Protein AF-A0A069AT21-F1 (afdb_monomer)

Foldseek 3Di:
DVLCVVCCPDPLLVLQQVADDAVNGGSNNLLQQLLVVLLVVCVVVVPPDDNSLLNVLSSQLQSLNDHQVPCDPPDDHCLQPRLVSSLVVCVVVHDHDPSSNLLNNALSPPVPVDH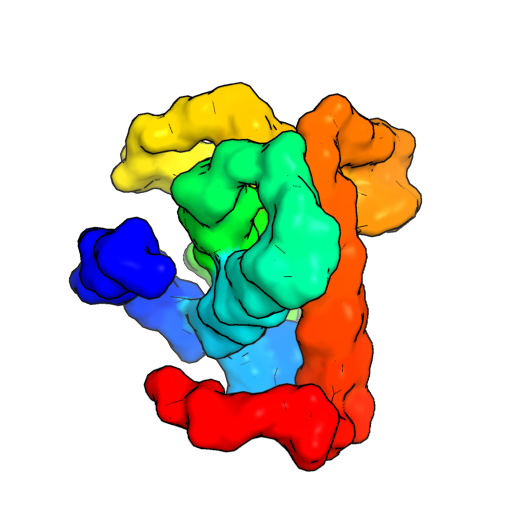RPGPSSVSSSVSSVVSSVCSNVVVCVVPDPPPD

InterPro domains:
  IPR003607 HD/PDEase domain [cd00077] (28-130)
  IPR006674 HD domain [PF01966] (28-130)

Secondary structure (DSSP, 8-state):
-HHHHHHHTSHHHHHGGGSEEETTEEHHHHHHHHHHHHHHHHHHTT--S-HHHHHHHHHHTTTT-S-SS--TT--S-HHHHHHHHHHHHHHHHS---HHHHHHHHHTTTTTSSSPPSSHHHHHHHHHHHHHHHHHHTT-GGGS-----

Mean predicted aligned error: 4.6 Å

Solvent-accessible surface area (backbone atoms only — not comparable to full-atom values): 8200 Å² total; per-residue (Å²): 108,75,69,56,65,71,49,51,78,36,69,74,52,51,52,27,54,77,18,66,64,40,81,91,35,21,43,34,57,50,22,49,48,23,17,50,53,34,51,48,50,38,61,76,68,67,53,95,64,64,62,66,42,35,35,54,16,25,53,36,29,77,40,52,82,64,52,71,88,61,52,81,89,64,79,81,57,64,86,77,44,40,28,59,45,3,42,54,43,43,58,74,79,40,95,74,53,73,60,24,49,39,18,14,58,22,33,51,43,81,81,39,87,60,70,52,88,46,72,48,14,48,45,38,21,53,31,41,55,52,46,51,50,36,49,63,69,63,47,54,90,80,48,79,91,73,84,128

Sequence (148 aa):
MNVLLRYFLLKKVQLMRTFPHHGNVSCLEHSLSVAYYSYLLCKKLHLSVDIQSVIRGALLHDFFLYDWHYKGNRKGLHGFTHPREALKNATLFFQINEKETDIILKHMWPLTVKPPRYKEAFIVCLLDKFCCLVETLKIHSLLSPYHV

Organism: Clostridioides difficile (NCBI:txid1496)

Nearest PDB structures (foldseek):
  3kh1-assembly1_A  TM=5.497E-01  e=2.435E-01  Paramagnetospirillum magnetotacticum MS-1
  2qgs-assembly1_B  TM=5.740E-01  e=3.993E-01  Staphylococcus epidermidis ATCC 12228
  6b82-assembly1_B  TM=2.972E-01  e=4.969E+00  Danio rerio

Structure (mmCIF, N/CA/C/O backbone):
data_AF-A0A069AT21-F1
#
_entry.id   AF-A0A069AT21-F1
#
loop_
_atom_site.group_PDB
_atom_site.id
_atom_site.type_symbol
_atom_site.label_atom_id
_atom_site.label_alt_id
_atom_site.label_comp_id
_atom_site.label_asym_id
_atom_site.label_entity_id
_atom_site.label_seq_id
_atom_site.pdbx_PDB_ins_code
_atom_site.Cartn_x
_atom_site.Cartn_y
_atom_site.Cartn_z
_atom_site.occupancy
_atom_site.B_iso_or_equiv
_atom_site.auth_seq_id
_atom_site.auth_comp_id
_atom_site.auth_asym_id
_atom_site.auth_atom_id
_atom_site.pdbx_PDB_model_num
ATOM 1 N N . MET A 1 1 ? -16.256 2.780 -0.812 1.00 57.88 1 MET A N 1
ATOM 2 C CA . MET A 1 1 ? -16.326 2.994 -2.274 1.00 57.88 1 MET A CA 1
ATOM 3 C C . MET A 1 1 ? -16.142 4.444 -2.708 1.00 57.88 1 MET A C 1
ATOM 5 O O . MET A 1 1 ? -15.270 4.672 -3.530 1.00 57.88 1 MET A O 1
ATOM 9 N N . ASN A 1 2 ? -16.837 5.434 -2.134 1.00 63.53 2 ASN A N 1
ATOM 10 C CA . ASN A 1 2 ? -16.672 6.848 -2.544 1.00 63.53 2 ASN A CA 1
ATOM 11 C C . ASN A 1 2 ? -15.225 7.376 -2.438 1.00 63.53 2 ASN A C 1
ATOM 13 O O . ASN A 1 2 ? -14.798 8.178 -3.261 1.00 63.53 2 ASN A O 1
ATOM 17 N N . VAL A 1 3 ? -14.447 6.876 -1.468 1.00 64.31 3 VAL A N 1
ATOM 18 C CA . VAL A 1 3 ? -13.009 7.172 -1.341 1.00 64.31 3 VAL A CA 1
ATOM 19 C C . VAL A 1 3 ? -12.219 6.655 -2.551 1.00 64.31 3 VAL A C 1
ATOM 21 O O . VAL A 1 3 ? -11.440 7.414 -3.112 1.00 64.31 3 VAL A O 1
ATOM 24 N N . LEU A 1 4 ? -12.456 5.418 -3.010 1.00 71.06 4 LEU A N 1
ATOM 25 C CA . LEU A 1 4 ? -11.774 4.867 -4.193 1.00 71.06 4 LEU A CA 1
ATOM 26 C C . LEU A 1 4 ? -12.063 5.700 -5.441 1.00 71.06 4 LEU A C 1
ATOM 28 O O . LEU A 1 4 ? -11.131 6.070 -6.145 1.00 71.06 4 LEU A O 1
ATOM 32 N N . LEU A 1 5 ? -13.328 6.066 -5.669 1.00 70.31 5 LEU A N 1
ATOM 33 C CA . LEU A 1 5 ? -13.731 6.850 -6.842 1.00 70.31 5 LEU A CA 1
ATOM 34 C C . LEU A 1 5 ? -13.017 8.207 -6.920 1.00 70.31 5 LEU A C 1
ATOM 36 O O . LEU A 1 5 ? -12.666 8.655 -8.009 1.00 70.31 5 LEU A O 1
ATOM 40 N N . ARG A 1 6 ? -12.743 8.836 -5.769 1.00 76.88 6 ARG A N 1
ATOM 41 C CA . ARG A 1 6 ? -12.057 10.134 -5.706 1.00 76.88 6 ARG A CA 1
ATOM 42 C C . ARG A 1 6 ? -10.602 10.070 -6.170 1.00 76.88 6 ARG A C 1
ATOM 44 O O . ARG A 1 6 ? -10.116 11.021 -6.773 1.00 76.88 6 ARG A O 1
ATOM 51 N N . TYR A 1 7 ? -9.907 8.977 -5.868 1.00 76.44 7 TYR A N 1
ATOM 52 C CA . TYR A 1 7 ? -8.477 8.834 -6.155 1.00 76.44 7 TYR A CA 1
ATOM 53 C C . TYR A 1 7 ? -8.203 8.039 -7.430 1.00 76.44 7 TYR A C 1
ATOM 55 O O . TYR A 1 7 ? -7.174 8.252 -8.066 1.00 76.44 7 TYR A O 1
ATOM 63 N N . PHE A 1 8 ? -9.135 7.176 -7.839 1.00 75.50 8 PHE A N 1
ATOM 64 C CA . PHE A 1 8 ? -9.000 6.330 -9.019 1.00 75.50 8 PHE A CA 1
ATOM 65 C C . PHE A 1 8 ? -8.705 7.144 -10.281 1.00 75.50 8 PHE A C 1
ATOM 67 O O . PHE A 1 8 ? -7.791 6.799 -11.017 1.00 75.50 8 PHE A O 1
ATOM 74 N N . LEU A 1 9 ? -9.399 8.262 -10.510 1.00 80.12 9 LEU A N 1
ATOM 75 C CA . LEU A 1 9 ? -9.231 9.066 -11.730 1.00 80.12 9 LEU A CA 1
ATOM 76 C C . LEU A 1 9 ? -7.918 9.866 -11.787 1.00 80.12 9 LEU A C 1
ATOM 78 O O . LEU A 1 9 ? -7.636 10.532 -12.785 1.00 80.12 9 LEU A O 1
ATOM 82 N N . LEU A 1 10 ? -7.091 9.822 -10.741 1.00 89.56 10 LEU A N 1
ATOM 83 C CA . LEU A 1 10 ? -5.823 10.536 -10.740 1.00 89.56 10 LEU A CA 1
ATOM 84 C C . LEU A 1 10 ? -4.821 9.851 -11.662 1.00 89.56 10 LEU A C 1
ATOM 86 O O . LEU A 1 10 ? -4.557 8.656 -11.547 1.00 89.56 10 LEU A O 1
ATOM 90 N N . LYS A 1 11 ? -4.183 10.647 -12.527 1.00 91.12 11 LYS A N 1
ATOM 91 C CA . LYS A 1 11 ? -3.223 10.161 -13.533 1.00 91.12 11 LYS A CA 1
ATOM 92 C C . LYS A 1 11 ? -2.148 9.242 -12.948 1.00 91.12 11 LYS A C 1
ATOM 94 O O . LYS A 1 11 ? -1.770 8.271 -13.586 1.00 91.12 11 LYS A O 1
ATOM 99 N N . LYS A 1 12 ? -1.653 9.534 -11.739 1.00 93.56 12 LYS A N 1
ATOM 100 C CA . LYS A 1 12 ? -0.617 8.720 -11.085 1.00 93.56 12 LYS A CA 1
ATOM 101 C C . LYS A 1 12 ? -1.140 7.385 -10.554 1.00 93.56 12 LYS A C 1
ATOM 103 O O . LYS A 1 12 ? -0.408 6.411 -10.615 1.00 93.56 12 LYS A O 1
ATOM 108 N N . VAL A 1 13 ? -2.392 7.324 -10.101 1.00 94.69 13 VAL A N 1
ATOM 109 C CA . VAL A 1 13 ? -3.042 6.054 -9.736 1.00 94.69 13 VAL A CA 1
ATOM 110 C C . VAL A 1 13 ? -3.290 5.229 -10.997 1.00 94.69 13 VAL A C 1
ATOM 112 O O . VAL A 1 13 ? -2.905 4.070 -11.053 1.00 94.69 13 VAL A O 1
ATOM 115 N N . GLN A 1 14 ? -3.809 5.847 -12.062 1.00 95.81 14 GLN A N 1
ATOM 116 C CA . GLN A 1 14 ? -3.985 5.170 -13.354 1.00 95.81 14 GLN A CA 1
ATOM 117 C C . GLN A 1 14 ? -2.667 4.654 -13.946 1.00 95.81 14 GLN A C 1
ATOM 119 O O . GLN A 1 14 ? -2.652 3.597 -14.571 1.00 95.81 14 GLN A O 1
ATOM 124 N N . LEU A 1 15 ? -1.550 5.351 -13.712 1.00 96.00 15 LEU A N 1
ATOM 125 C CA . LEU A 1 15 ? -0.225 4.916 -14.158 1.00 96.00 15 LEU A CA 1
ATOM 126 C C . LEU A 1 15 ? 0.178 3.554 -13.572 1.00 96.00 15 LEU A C 1
ATOM 128 O O . LEU A 1 15 ? 0.898 2.814 -14.226 1.00 96.00 15 LEU A O 1
ATOM 132 N N . MET A 1 16 ? -0.317 3.168 -12.391 1.00 96.94 16 MET A N 1
ATOM 133 C CA . MET A 1 16 ? -0.031 1.841 -11.827 1.00 96.94 16 MET A CA 1
ATOM 134 C C . MET A 1 16 ? -0.499 0.695 -12.739 1.00 96.94 16 MET A C 1
ATOM 136 O O . MET A 1 16 ? 0.066 -0.395 -12.689 1.00 96.94 16 MET A O 1
ATOM 140 N N . ARG A 1 17 ? -1.491 0.936 -13.611 1.00 95.69 17 ARG A N 1
ATOM 141 C CA . ARG A 1 17 ? -1.993 -0.057 -14.572 1.00 95.69 17 ARG A CA 1
ATOM 142 C C . ARG A 1 17 ? -0.928 -0.475 -15.588 1.00 95.69 17 ARG A C 1
ATOM 144 O O . ARG A 1 17 ? -1.015 -1.556 -16.154 1.00 95.69 17 ARG A O 1
ATOM 151 N N . THR A 1 18 ? 0.090 0.356 -15.820 1.00 95.25 18 THR A N 1
ATOM 152 C CA . THR A 1 18 ? 1.152 0.058 -16.791 1.00 95.25 18 THR A CA 1
ATOM 153 C C . THR A 1 18 ? 2.275 -0.802 -16.218 1.00 95.25 18 THR A C 1
ATOM 155 O O . THR A 1 18 ? 3.200 -1.130 -16.953 1.00 95.25 18 THR A O 1
ATOM 158 N N . PHE A 1 19 ? 2.247 -1.130 -14.922 1.00 95.06 19 PHE A N 1
ATOM 159 C CA . PHE A 1 19 ? 3.298 -1.915 -14.274 1.00 95.06 19 PHE A CA 1
ATOM 160 C C . PHE A 1 19 ? 2.793 -3.330 -13.980 1.00 95.06 19 PHE A C 1
ATOM 162 O O . PHE A 1 19 ? 1.895 -3.479 -13.145 1.00 95.06 19 PHE A O 1
ATOM 169 N N . PRO A 1 20 ? 3.355 -4.366 -14.630 1.00 93.00 20 PRO A N 1
ATOM 170 C CA . PRO A 1 20 ? 3.063 -5.755 -14.292 1.00 93.00 20 PRO A CA 1
ATOM 171 C C . PRO A 1 20 ? 3.433 -6.053 -12.836 1.00 93.00 20 PRO A C 1
ATOM 173 O O . PRO A 1 20 ? 4.471 -5.592 -12.350 1.00 93.00 20 PRO A O 1
ATOM 176 N N . HIS A 1 21 ? 2.600 -6.829 -12.141 1.00 90.62 21 HIS A N 1
ATOM 177 C CA . HIS A 1 21 ? 2.822 -7.171 -10.738 1.00 90.62 21 HIS A CA 1
ATOM 178 C C . HIS A 1 21 ? 2.772 -8.683 -10.483 1.00 90.62 21 HIS A C 1
ATOM 180 O O . HIS A 1 21 ? 3.817 -9.275 -10.210 1.00 90.62 21 HIS A O 1
ATOM 186 N N . HIS A 1 22 ? 1.611 -9.323 -10.667 1.00 87.44 22 HIS A N 1
ATOM 187 C CA . HIS A 1 22 ? 1.422 -10.766 -10.466 1.00 87.44 22 HIS A CA 1
ATOM 188 C C . HIS A 1 22 ? 0.947 -11.446 -11.755 1.00 87.44 22 HIS A C 1
ATOM 190 O O . HIS A 1 22 ? -0.242 -11.492 -12.069 1.00 87.44 22 HIS A O 1
ATOM 196 N N . GLY A 1 23 ? 1.894 -11.967 -12.541 1.00 84.06 23 GLY A N 1
ATOM 197 C CA . GLY A 1 23 ? 1.597 -12.553 -13.849 1.00 84.06 23 GLY A CA 1
ATOM 198 C C . GLY A 1 23 ? 1.021 -11.509 -14.808 1.00 84.06 23 GLY A C 1
ATOM 199 O O . GLY A 1 23 ? 1.731 -10.597 -15.220 1.00 84.06 23 GLY A O 1
ATOM 200 N N . ASN A 1 24 ? -0.266 -11.637 -15.141 1.00 84.94 24 ASN A N 1
ATOM 201 C CA . ASN A 1 24 ? -0.971 -10.703 -16.028 1.00 84.94 24 ASN A CA 1
ATOM 202 C C . ASN A 1 24 ? -1.704 -9.580 -15.271 1.00 84.94 24 ASN A C 1
ATOM 204 O O . ASN A 1 24 ? -2.365 -8.766 -15.907 1.00 84.94 24 ASN A O 1
ATOM 208 N N . VAL A 1 25 ? -1.613 -9.547 -13.937 1.00 90.75 25 VAL A N 1
ATOM 209 C CA . VAL A 1 25 ? -2.256 -8.532 -13.094 1.00 90.75 25 VAL A CA 1
ATOM 210 C C . VAL A 1 25 ? -1.331 -7.329 -12.950 1.00 90.75 25 VAL A C 1
ATOM 212 O O . VAL A 1 25 ? -0.166 -7.464 -12.559 1.00 90.75 25 VAL A O 1
ATOM 215 N N . SER A 1 26 ? -1.848 -6.145 -13.261 1.00 95.44 26 SER A N 1
ATOM 216 C CA . SER A 1 26 ? -1.150 -4.881 -13.043 1.00 95.44 26 SER A CA 1
ATOM 217 C C . SER A 1 26 ? -1.141 -4.478 -11.566 1.00 95.44 26 SER A C 1
ATOM 219 O O . SER A 1 26 ? -2.008 -4.855 -10.779 1.00 95.44 26 SER A O 1
ATOM 221 N N . CYS A 1 27 ? -0.190 -3.626 -11.191 1.00 96.50 27 CYS A N 1
ATOM 222 C CA . CYS A 1 27 ? -0.096 -3.054 -9.848 1.00 96.50 27 CYS A CA 1
ATOM 223 C C . CYS A 1 27 ? -1.390 -2.320 -9.425 1.00 96.50 27 CYS A C 1
ATOM 225 O O . CYS A 1 27 ? -1.782 -2.371 -8.256 1.00 96.50 27 CYS A O 1
ATOM 227 N N . LEU A 1 28 ? -2.101 -1.685 -10.372 1.00 95.62 28 LEU A N 1
ATOM 228 C CA . LEU A 1 28 ? -3.391 -1.045 -10.084 1.00 95.62 28 LEU A CA 1
ATOM 229 C C . LEU A 1 28 ? -4.479 -2.065 -9.741 1.00 95.62 28 LEU A C 1
ATOM 231 O O . LEU A 1 28 ? -5.192 -1.885 -8.757 1.00 95.62 28 LEU A O 1
ATOM 235 N N . GLU A 1 29 ? -4.624 -3.110 -10.557 1.00 94.50 29 GLU A N 1
ATOM 236 C CA . GLU A 1 29 ? -5.635 -4.156 -10.355 1.00 94.50 29 GLU A CA 1
ATOM 237 C C . GLU A 1 29 ? -5.415 -4.892 -9.033 1.00 94.50 29 GLU A C 1
ATOM 239 O O . GLU A 1 29 ? -6.369 -5.091 -8.277 1.00 94.50 29 GLU A O 1
ATOM 244 N N . HIS A 1 30 ? -4.156 -5.204 -8.715 1.00 96.06 30 HIS A N 1
ATOM 245 C CA . HIS A 1 30 ? -3.775 -5.774 -7.429 1.00 96.06 30 HIS A CA 1
ATOM 246 C C . HIS A 1 30 ? -4.202 -4.855 -6.271 1.00 96.06 30 HIS A C 1
ATOM 248 O O . HIS A 1 30 ? -4.997 -5.236 -5.411 1.00 96.06 30 HIS A O 1
ATOM 254 N N . SER A 1 31 ? -3.779 -3.587 -6.296 1.00 97.19 31 SER A N 1
ATOM 255 C CA . SER A 1 31 ? -4.081 -2.625 -5.224 1.00 97.19 31 SER A CA 1
ATOM 256 C C . SER A 1 31 ? -5.585 -2.379 -5.036 1.00 97.19 31 SER A C 1
ATOM 258 O O . SER A 1 31 ? -6.063 -2.208 -3.911 1.00 97.19 31 SER A O 1
ATOM 260 N N . LEU A 1 32 ? -6.361 -2.389 -6.125 1.00 95.25 32 LEU A N 1
ATOM 261 C CA . LEU A 1 32 ? -7.820 -2.289 -6.069 1.00 95.25 32 LEU A CA 1
ATOM 262 C C . LEU A 1 32 ? -8.461 -3.536 -5.459 1.00 95.25 32 LEU A C 1
ATOM 264 O O . LEU A 1 32 ? -9.372 -3.396 -4.639 1.00 95.25 32 LEU A O 1
ATOM 268 N N . SER A 1 33 ? -7.968 -4.726 -5.807 1.00 94.62 33 SER A N 1
ATOM 269 C CA . SER A 1 33 ? -8.410 -5.988 -5.208 1.00 94.62 33 SER A CA 1
ATOM 270 C C . SER A 1 33 ? -8.159 -5.979 -3.703 1.00 94.62 33 SER A C 1
ATOM 272 O O . SER A 1 33 ? -9.095 -6.168 -2.920 1.00 94.62 33 SER A O 1
ATOM 274 N N . VAL A 1 34 ? -6.944 -5.625 -3.275 1.00 97.69 34 VAL A N 1
ATOM 275 C CA . VAL A 1 34 ? -6.593 -5.509 -1.851 1.00 97.69 34 VAL A CA 1
ATOM 276 C C . VAL A 1 34 ? -7.500 -4.507 -1.135 1.00 97.69 34 VAL A C 1
ATOM 278 O O . VAL A 1 34 ? -8.029 -4.814 -0.062 1.00 97.69 34 VAL A O 1
ATOM 281 N N . ALA A 1 35 ? -7.752 -3.334 -1.724 1.00 96.88 35 ALA A N 1
ATOM 282 C CA . ALA A 1 35 ? -8.635 -2.330 -1.131 1.00 96.88 35 ALA A CA 1
ATOM 283 C C . ALA A 1 35 ? -10.089 -2.815 -1.010 1.00 96.88 35 ALA A C 1
ATOM 285 O O . ALA A 1 35 ? -10.737 -2.593 0.020 1.00 96.88 35 ALA A O 1
ATOM 286 N N . TYR A 1 36 ? -10.599 -3.494 -2.038 1.00 95.12 36 TYR A N 1
ATOM 287 C CA . TYR A 1 36 ? -11.953 -4.036 -2.067 1.00 95.12 36 TYR A CA 1
ATOM 288 C C . TYR A 1 36 ? -12.150 -5.136 -1.020 1.00 95.12 36 TYR A C 1
ATOM 290 O O . TYR A 1 36 ? -13.055 -5.036 -0.186 1.00 95.12 36 TYR A O 1
ATOM 298 N N . TYR A 1 37 ? -11.281 -6.149 -1.000 1.00 95.94 37 TYR A N 1
ATOM 299 C CA . TYR A 1 37 ? -11.400 -7.257 -0.051 1.00 95.94 37 TYR A CA 1
ATOM 300 C C . TYR A 1 37 ? -11.111 -6.830 1.387 1.00 95.94 37 TYR A C 1
ATOM 302 O O . TYR A 1 37 ? -11.778 -7.314 2.302 1.00 95.94 37 TYR A O 1
ATOM 310 N N . SER A 1 38 ? -10.217 -5.859 1.600 1.00 97.81 38 SER A N 1
ATOM 311 C CA . SER A 1 38 ? -10.010 -5.274 2.931 1.00 97.81 38 SER A CA 1
ATOM 312 C C . SER A 1 38 ? -11.280 -4.587 3.432 1.00 97.81 38 SER A C 1
ATOM 314 O O . SER A 1 38 ? -11.710 -4.818 4.562 1.00 97.81 38 SER A O 1
ATOM 316 N N . TYR A 1 39 ? -11.940 -3.790 2.582 1.00 96.25 39 TYR A N 1
ATOM 317 C CA . TYR A 1 39 ? -13.227 -3.178 2.916 1.00 96.25 39 TYR A CA 1
ATOM 318 C C . TYR A 1 39 ? -14.300 -4.226 3.228 1.00 96.25 39 TYR A C 1
ATOM 320 O O . TYR A 1 39 ? -14.988 -4.110 4.247 1.00 96.25 39 TYR A O 1
ATOM 328 N N . LEU A 1 40 ? -14.436 -5.251 2.381 1.00 95.88 40 LEU A N 1
ATOM 329 C CA . LEU A 1 40 ? -15.411 -6.320 2.589 1.00 95.88 40 LEU A CA 1
ATOM 330 C C . LEU A 1 40 ? -15.171 -7.069 3.898 1.00 95.88 40 LEU A C 1
ATOM 332 O O . LEU A 1 40 ? -16.131 -7.298 4.634 1.00 95.88 40 LEU A O 1
ATOM 336 N N . LEU A 1 41 ? -13.919 -7.412 4.218 1.00 97.00 41 LEU A N 1
ATOM 337 C CA . LEU A 1 41 ? -13.579 -8.086 5.469 1.00 97.00 41 LEU A CA 1
ATOM 338 C C . LEU A 1 41 ? -13.984 -7.228 6.672 1.00 97.00 41 LEU A C 1
ATOM 340 O O . LEU A 1 41 ? -14.694 -7.710 7.557 1.00 97.00 41 LEU A O 1
ATOM 344 N N . CYS A 1 42 ? -13.605 -5.946 6.673 1.00 97.50 42 CYS A N 1
ATOM 345 C CA . CYS A 1 42 ? -13.974 -5.016 7.738 1.00 97.50 42 CYS A CA 1
ATOM 346 C C . CYS A 1 42 ? -15.491 -4.918 7.923 1.00 97.50 42 CYS A C 1
ATOM 348 O O . CYS A 1 42 ? -15.975 -4.896 9.055 1.00 97.50 42 CYS A O 1
ATOM 350 N N . LYS A 1 43 ? -16.248 -4.868 6.820 1.00 95.12 43 LYS A N 1
ATOM 351 C CA . LYS A 1 43 ? -17.713 -4.792 6.852 1.00 95.12 43 LYS A CA 1
ATOM 352 C C . LYS A 1 43 ? -18.354 -6.084 7.341 1.00 95.12 43 LYS A C 1
ATOM 354 O O . LYS A 1 43 ? -19.247 -6.007 8.176 1.00 95.12 43 LYS A O 1
ATOM 359 N N . LYS A 1 44 ? -17.904 -7.239 6.845 1.00 96.12 44 LYS A N 1
ATOM 360 C CA . LYS A 1 44 ? -18.456 -8.557 7.185 1.00 96.12 44 LYS A CA 1
ATOM 361 C C . LYS A 1 44 ? -18.212 -8.927 8.646 1.00 96.12 44 LYS A C 1
ATOM 363 O O . LYS A 1 44 ? -19.068 -9.540 9.268 1.00 96.12 44 LYS A O 1
ATOM 368 N N . LEU A 1 45 ? -17.057 -8.548 9.187 1.00 97.00 45 LEU A N 1
ATOM 369 C CA . LEU A 1 45 ? -16.682 -8.829 10.574 1.00 97.00 45 LEU A CA 1
ATOM 370 C C . LEU A 1 45 ? -17.019 -7.686 11.543 1.00 97.00 45 LEU A C 1
ATOM 372 O O . LEU A 1 45 ? -16.649 -7.762 12.710 1.00 97.00 45 LEU A O 1
ATOM 376 N N . HIS A 1 46 ? -17.686 -6.624 11.076 1.00 96.12 46 HIS A N 1
ATOM 377 C CA . HIS A 1 46 ? -18.029 -5.447 11.883 1.00 96.12 46 HIS A CA 1
ATOM 378 C C . HIS A 1 46 ? -16.830 -4.868 12.661 1.00 96.12 46 HIS A C 1
ATOM 380 O O . HIS A 1 46 ? -16.949 -4.472 13.821 1.00 96.12 46 HIS A O 1
ATOM 386 N N . LEU A 1 47 ? -15.653 -4.819 12.027 1.00 96.75 47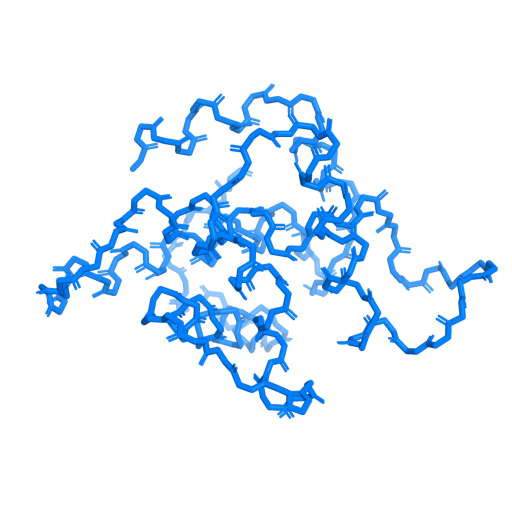 LEU A N 1
ATOM 387 C CA . LEU A 1 47 ? -14.432 -4.359 12.687 1.00 96.75 47 LEU A CA 1
ATOM 388 C C . LEU A 1 47 ? -14.500 -2.855 12.971 1.00 96.75 47 LEU A C 1
ATOM 390 O O . LEU A 1 47 ? -14.760 -2.048 12.077 1.00 96.75 47 LEU A O 1
ATOM 394 N N . SER A 1 48 ? -14.190 -2.472 14.209 1.00 97.25 48 SER A N 1
ATOM 395 C CA . SER A 1 48 ? -14.024 -1.070 14.598 1.00 97.25 48 SER A CA 1
ATOM 396 C C . SER A 1 48 ? -12.650 -0.557 14.156 1.00 97.25 48 SER A C 1
ATOM 398 O O . SER A 1 48 ? -11.681 -0.628 14.917 1.00 97.25 48 SER A O 1
ATOM 400 N N . VAL A 1 49 ? -12.575 -0.069 12.917 1.00 97.88 49 VAL A N 1
ATOM 401 C CA . VAL A 1 49 ? -11.370 0.490 12.281 1.00 97.88 49 VAL A CA 1
ATOM 402 C C . VAL A 1 49 ? -11.709 1.710 11.424 1.00 97.88 49 VAL A C 1
ATOM 404 O O . VAL A 1 49 ? -12.855 1.906 11.014 1.00 97.88 49 VAL A O 1
ATOM 407 N N . ASP A 1 50 ? -10.702 2.516 11.105 1.00 97.94 50 ASP A N 1
ATOM 408 C CA . ASP A 1 50 ? -10.827 3.612 10.150 1.00 97.94 50 ASP A CA 1
ATOM 409 C C . ASP A 1 50 ? -10.874 3.076 8.710 1.00 97.94 50 ASP A C 1
ATOM 411 O O . ASP A 1 50 ? -9.857 2.865 8.046 1.00 97.94 50 ASP A O 1
ATOM 415 N N . ILE A 1 51 ? -12.094 2.864 8.217 1.00 97.00 51 ILE A N 1
ATOM 416 C CA . ILE A 1 51 ? -12.356 2.333 6.875 1.00 97.00 51 ILE A CA 1
ATOM 417 C C . ILE A 1 51 ? -11.751 3.203 5.767 1.00 97.00 51 ILE A C 1
ATOM 419 O O . ILE A 1 51 ? -11.364 2.667 4.726 1.00 97.00 51 ILE A O 1
ATOM 423 N N . GLN A 1 52 ? -11.661 4.524 5.952 1.00 96.12 52 GLN A N 1
ATOM 424 C CA . GLN A 1 52 ? -11.071 5.387 4.927 1.00 96.12 52 GLN A CA 1
ATOM 425 C C . GLN A 1 52 ? -9.573 5.121 4.807 1.00 96.12 52 GLN A C 1
ATOM 427 O O . GLN A 1 52 ? -9.085 4.922 3.693 1.00 96.12 52 GLN A O 1
ATOM 432 N N . SER A 1 53 ? -8.887 5.021 5.948 1.00 97.94 53 SER A N 1
ATOM 433 C CA . SER A 1 53 ? -7.468 4.667 6.006 1.00 97.94 53 SER A CA 1
ATOM 434 C C . SER A 1 53 ? -7.195 3.266 5.450 1.00 97.94 53 SER A C 1
ATOM 436 O O . SER A 1 53 ? -6.239 3.101 4.701 1.00 97.94 53 SER A O 1
ATOM 438 N N . VAL A 1 54 ? -8.050 2.269 5.734 1.00 98.38 54 VAL A N 1
ATOM 439 C CA . VAL A 1 54 ? -7.931 0.914 5.147 1.00 98.38 54 VAL A CA 1
ATOM 440 C C . VAL A 1 54 ? -7.971 0.977 3.624 1.00 98.38 54 VAL A C 1
ATOM 442 O O . VAL A 1 54 ? -7.078 0.468 2.956 1.00 98.38 54 VAL A O 1
ATOM 445 N N . ILE A 1 55 ? -8.999 1.622 3.070 1.00 97.25 55 ILE A N 1
ATOM 446 C CA . ILE A 1 55 ? -9.211 1.679 1.622 1.00 97.25 55 ILE A CA 1
ATOM 447 C C . ILE A 1 55 ? -8.091 2.464 0.932 1.00 97.25 55 ILE A C 1
ATOM 449 O O . ILE A 1 55 ? -7.558 2.010 -0.079 1.00 97.25 55 ILE A O 1
ATOM 453 N N . ARG A 1 56 ? -7.747 3.651 1.447 1.00 97.38 56 ARG A N 1
ATOM 454 C CA . ARG A 1 56 ? -6.750 4.524 0.812 1.00 97.38 56 ARG A CA 1
ATOM 455 C C . ARG A 1 56 ? -5.335 3.986 0.994 1.00 97.38 56 ARG A C 1
ATOM 457 O O . ARG A 1 56 ? -4.570 4.000 0.038 1.00 97.38 56 ARG A O 1
ATOM 464 N N . GLY A 1 57 ? -5.008 3.462 2.174 1.00 98.25 57 GLY A N 1
ATOM 465 C CA . GLY A 1 57 ? -3.733 2.795 2.423 1.00 98.25 57 GLY A CA 1
ATOM 466 C C . GLY A 1 57 ? -3.553 1.559 1.543 1.00 98.25 57 GLY A C 1
ATOM 467 O O . GLY A 1 57 ? -2.496 1.406 0.947 1.00 98.25 57 GLY A O 1
ATOM 468 N N . ALA A 1 58 ? -4.593 0.733 1.379 1.00 98.38 58 ALA A N 1
ATOM 469 C CA . ALA A 1 58 ? -4.562 -0.407 0.461 1.00 98.38 58 ALA A CA 1
ATOM 470 C C . ALA A 1 58 ? -4.398 0.009 -1.005 1.00 98.38 58 ALA A C 1
ATOM 472 O O . ALA A 1 58 ? -3.632 -0.612 -1.724 1.00 98.38 58 ALA A O 1
ATOM 473 N N . LEU A 1 59 ? -5.048 1.083 -1.458 1.00 97.75 59 LEU A N 1
ATOM 474 C CA . LEU A 1 59 ? -4.840 1.576 -2.824 1.00 97.75 59 LEU A CA 1
ATOM 475 C C . LEU A 1 59 ? -3.389 2.038 -3.069 1.00 97.75 59 LEU A C 1
ATOM 477 O O . LEU A 1 59 ? -2.916 1.993 -4.200 1.00 97.75 59 LEU A O 1
ATOM 481 N N . LEU A 1 60 ? -2.700 2.516 -2.027 1.00 98.12 60 LEU A N 1
ATOM 482 C CA . LEU A 1 60 ? -1.384 3.153 -2.134 1.00 98.12 60 LEU A CA 1
ATOM 483 C C . LEU A 1 60 ? -0.213 2.286 -1.644 1.00 98.12 60 LEU A C 1
ATOM 485 O O . LEU A 1 60 ? 0.929 2.741 -1.717 1.00 98.12 60 LEU A O 1
ATOM 489 N N . HIS A 1 61 ? -0.457 1.077 -1.132 1.00 98.62 61 HIS A N 1
ATOM 490 C CA . HIS A 1 61 ? 0.593 0.256 -0.512 1.00 98.62 61 HIS A CA 1
ATOM 491 C C . HIS A 1 61 ? 1.735 -0.078 -1.487 1.00 98.62 61 HIS A C 1
ATOM 493 O O . HIS A 1 61 ? 2.900 -0.007 -1.101 1.00 98.62 61 HIS A O 1
ATOM 499 N N . ASP A 1 62 ? 1.387 -0.280 -2.761 1.00 98.38 62 ASP A N 1
ATOM 500 C CA . ASP A 1 62 ? 2.293 -0.550 -3.880 1.00 98.38 62 ASP A CA 1
ATOM 501 C C . ASP A 1 62 ? 2.512 0.657 -4.806 1.00 98.38 62 ASP A C 1
ATOM 503 O O . ASP A 1 62 ? 2.844 0.534 -5.985 1.00 98.38 62 ASP A O 1
ATOM 507 N N . PHE A 1 63 ? 2.359 1.881 -4.299 1.00 98.00 63 PHE A N 1
ATOM 508 C CA . PHE A 1 63 ? 2.479 3.102 -5.105 1.00 98.00 63 PHE A CA 1
ATOM 509 C C . PHE A 1 63 ? 3.930 3.468 -5.499 1.00 98.00 63 PHE A C 1
ATOM 511 O O . PHE A 1 63 ? 4.348 4.623 -5.426 1.00 98.00 63 PHE A O 1
ATOM 518 N N . PHE A 1 64 ? 4.744 2.497 -5.916 1.00 97.19 64 PHE A N 1
ATOM 519 C CA . PHE A 1 64 ? 6.161 2.665 -6.253 1.00 97.19 64 PHE A CA 1
ATOM 520 C C . PHE A 1 64 ? 6.409 3.258 -7.656 1.00 97.19 64 PH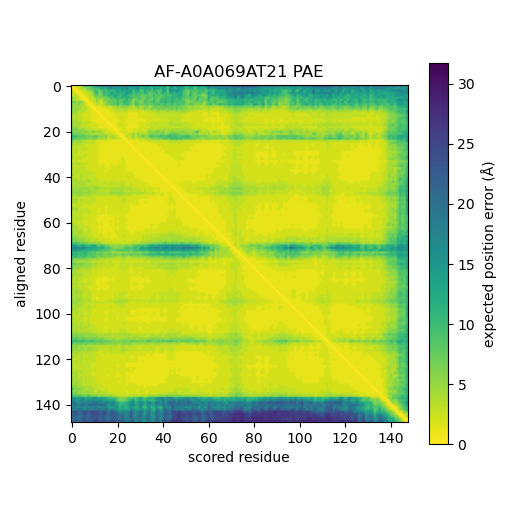E A C 1
ATOM 522 O O . PHE A 1 64 ? 7.459 3.858 -7.882 1.00 97.19 64 PHE A O 1
ATOM 529 N N . LEU A 1 65 ? 5.425 3.183 -8.562 1.00 96.38 65 LEU A N 1
ATOM 530 C CA . LEU A 1 65 ? 5.402 3.848 -9.879 1.00 96.38 65 LEU A CA 1
ATOM 531 C C . LEU A 1 65 ? 6.552 3.488 -10.846 1.00 96.38 65 LEU A C 1
ATOM 533 O O . LEU A 1 65 ? 7.076 4.349 -11.555 1.00 96.38 65 LEU A O 1
ATOM 537 N N . TYR A 1 66 ? 6.939 2.217 -10.892 1.00 94.94 66 TYR A N 1
ATOM 538 C CA . TYR A 1 66 ? 7.944 1.691 -11.817 1.00 94.94 66 TYR A CA 1
ATOM 539 C C . TYR A 1 66 ? 7.685 0.215 -12.109 1.00 94.94 66 TYR A C 1
ATOM 541 O O . TYR A 1 66 ? 7.079 -0.463 -11.297 1.00 94.94 66 TYR A O 1
ATOM 549 N N . ASP A 1 67 ? 8.214 -0.343 -13.196 1.00 94.38 67 ASP A N 1
ATOM 550 C CA . ASP A 1 67 ? 8.205 -1.800 -13.361 1.00 94.38 67 ASP A CA 1
ATOM 551 C C . ASP A 1 67 ? 9.305 -2.436 -12.489 1.00 94.38 67 ASP A C 1
ATOM 553 O O . ASP A 1 67 ? 10.492 -2.077 -12.565 1.00 94.38 67 ASP A O 1
ATOM 557 N N . TRP A 1 68 ? 8.907 -3.333 -11.585 1.00 93.44 68 TRP A N 1
ATOM 558 C CA . TRP A 1 68 ? 9.822 -3.932 -10.623 1.00 93.44 68 TRP A CA 1
ATOM 559 C C . TRP A 1 68 ? 10.681 -5.059 -11.218 1.00 93.44 68 TRP A C 1
ATOM 561 O O . TRP A 1 68 ? 11.769 -5.322 -10.692 1.00 93.44 68 TRP A O 1
ATOM 571 N N . HIS A 1 69 ? 10.268 -5.638 -12.351 1.00 91.31 69 HIS A N 1
ATOM 572 C CA . HIS A 1 69 ? 11.019 -6.665 -13.080 1.00 91.31 69 HIS A CA 1
ATOM 573 C C . HIS A 1 69 ? 12.299 -6.091 -13.703 1.00 91.31 69 HIS A C 1
ATOM 575 O O . HIS A 1 69 ? 13.334 -6.757 -13.761 1.00 91.31 69 HIS A O 1
ATOM 581 N N . TYR A 1 70 ? 12.276 -4.810 -14.083 1.00 90.25 70 TYR A N 1
ATOM 582 C CA . TYR A 1 70 ? 13.456 -4.091 -14.557 1.00 90.25 70 TYR A CA 1
ATOM 583 C C . TYR A 1 70 ? 14.186 -3.438 -13.390 1.00 90.25 70 TYR A C 1
ATOM 585 O O . TYR A 1 70 ? 13.839 -2.342 -12.952 1.00 90.25 70 TYR A O 1
ATOM 593 N N . LYS A 1 71 ? 15.219 -4.107 -12.870 1.00 83.69 71 LYS A N 1
ATOM 594 C CA . LYS A 1 71 ? 15.978 -3.626 -11.704 1.00 83.69 71 LYS A CA 1
ATOM 595 C C . LYS A 1 71 ? 16.620 -2.249 -11.922 1.00 83.69 71 LYS A C 1
ATOM 597 O O . LYS A 1 71 ? 16.689 -1.461 -10.978 1.00 83.69 71 LYS A O 1
ATOM 602 N N . GLY A 1 72 ? 17.070 -1.950 -13.144 1.00 84.81 72 GLY A N 1
ATOM 603 C CA . GLY A 1 72 ? 17.816 -0.728 -13.453 1.00 84.81 72 GLY A CA 1
ATOM 604 C C . GLY A 1 72 ? 18.955 -0.506 -12.450 1.00 84.81 72 GLY A C 1
ATOM 605 O O . GLY A 1 72 ? 19.670 -1.441 -12.098 1.00 84.81 72 GLY A O 1
ATOM 606 N N . ASN A 1 73 ? 19.051 0.713 -11.913 1.00 84.12 73 ASN A N 1
ATOM 607 C CA . ASN A 1 73 ? 20.019 1.083 -10.872 1.00 84.12 73 ASN A CA 1
ATOM 608 C C . ASN A 1 73 ? 19.493 0.897 -9.431 1.00 84.12 73 ASN A C 1
ATOM 610 O O . ASN A 1 73 ? 20.141 1.344 -8.478 1.00 84.12 73 ASN A O 1
ATOM 614 N N . ARG A 1 74 ? 18.315 0.280 -9.229 1.00 89.88 74 ARG A N 1
ATOM 615 C CA . ARG A 1 74 ? 17.742 0.097 -7.884 1.00 89.88 74 ARG A CA 1
ATOM 616 C C . ARG A 1 74 ? 18.594 -0.877 -7.066 1.00 89.88 74 ARG A C 1
ATOM 618 O O . ARG A 1 74 ? 18.923 -1.979 -7.510 1.00 89.88 74 ARG A O 1
ATOM 625 N N . LYS A 1 75 ? 18.919 -0.479 -5.833 1.00 88.62 75 LYS A N 1
ATOM 626 C CA . LYS A 1 75 ? 19.654 -1.305 -4.864 1.00 88.62 75 LYS A CA 1
ATOM 627 C C . LYS A 1 75 ? 18.685 -2.084 -3.971 1.00 88.62 75 LYS A C 1
ATOM 629 O O . LYS A 1 75 ? 17.624 -1.580 -3.615 1.00 88.62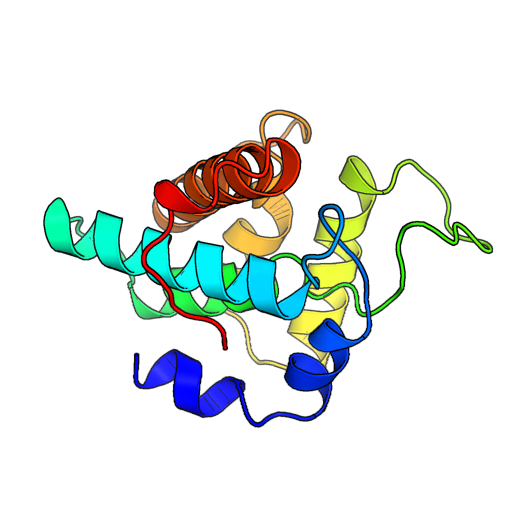 75 LYS A O 1
ATOM 634 N N . GLY A 1 76 ? 19.087 -3.288 -3.570 1.00 90.25 76 GLY A N 1
ATOM 635 C CA . GLY A 1 76 ? 18.290 -4.171 -2.713 1.00 90.25 76 GLY A CA 1
ATOM 636 C C . GLY A 1 76 ? 17.257 -5.014 -3.467 1.00 90.25 76 GLY A C 1
ATOM 637 O O . GLY A 1 76 ? 17.125 -4.939 -4.689 1.00 90.25 76 GLY A O 1
ATOM 638 N N . LEU A 1 77 ? 16.559 -5.860 -2.712 1.00 92.50 77 LEU A N 1
ATOM 639 C CA . LEU A 1 77 ? 15.470 -6.705 -3.199 1.00 92.50 77 LEU A CA 1
ATOM 640 C C . LEU A 1 77 ? 14.152 -5.925 -3.140 1.00 92.50 77 LEU A C 1
ATOM 642 O O . LEU A 1 77 ? 13.856 -5.319 -2.112 1.00 92.50 77 LEU A O 1
ATOM 646 N N . HIS A 1 78 ? 13.360 -5.970 -4.216 1.00 94.56 78 HIS A N 1
ATOM 647 C CA . HIS A 1 78 ? 12.126 -5.184 -4.361 1.00 94.56 78 HIS A CA 1
ATOM 648 C C . HIS A 1 78 ? 11.187 -5.320 -3.152 1.00 94.56 78 HIS A C 1
ATOM 650 O O . HIS A 1 78 ? 10.766 -4.306 -2.602 1.00 94.56 78 HIS A O 1
ATOM 656 N N . GLY A 1 79 ? 10.946 -6.543 -2.664 1.00 92.81 79 GLY A N 1
ATOM 657 C CA . GLY A 1 79 ? 10.078 -6.799 -1.504 1.00 92.81 79 GLY A CA 1
ATOM 658 C C . GLY A 1 79 ? 10.511 -6.125 -0.192 1.00 92.81 79 GLY A C 1
ATOM 659 O O . GLY A 1 79 ? 9.697 -5.963 0.708 1.00 92.81 79 GLY A O 1
ATOM 660 N N . PHE A 1 80 ? 11.771 -5.693 -0.074 1.00 95.00 80 PHE A N 1
ATOM 661 C CA . PHE A 1 80 ? 12.292 -5.006 1.115 1.00 95.00 80 PHE A CA 1
ATOM 662 C C . PHE A 1 80 ? 12.401 -3.489 0.940 1.00 95.00 80 PHE A C 1
ATOM 664 O O . PHE A 1 80 ? 12.613 -2.768 1.919 1.00 95.00 80 PHE A O 1
ATOM 671 N N . THR A 1 81 ? 12.315 -2.994 -0.295 1.00 95.06 81 THR A N 1
ATOM 672 C CA . THR A 1 81 ? 12.589 -1.588 -0.616 1.00 95.06 81 THR A CA 1
ATOM 673 C C . THR A 1 81 ? 11.365 -0.843 -1.126 1.00 95.06 81 THR A C 1
ATOM 675 O O . THR A 1 81 ? 11.228 0.342 -0.817 1.00 95.06 81 THR A O 1
ATOM 678 N N . HIS A 1 82 ? 10.443 -1.506 -1.828 1.00 97.00 82 HIS A N 1
ATOM 679 C CA . HIS A 1 82 ? 9.273 -0.832 -2.385 1.00 97.00 82 HIS A CA 1
ATOM 680 C C . HIS A 1 82 ? 8.336 -0.205 -1.348 1.00 97.00 82 HIS A C 1
ATOM 682 O O . HIS A 1 82 ? 7.821 0.857 -1.681 1.00 97.00 82 HIS A O 1
ATOM 688 N N . PRO A 1 83 ? 8.175 -0.699 -0.096 1.00 98.06 83 PRO A N 1
ATOM 689 C CA . PRO A 1 83 ? 7.316 -0.012 0.872 1.00 98.06 83 PRO A CA 1
ATOM 690 C C . PRO A 1 83 ? 7.779 1.428 1.139 1.00 98.06 83 PRO A C 1
ATOM 692 O O . PRO A 1 83 ? 6.976 2.337 1.338 1.00 98.06 83 PRO A O 1
ATOM 695 N N . ARG A 1 84 ? 9.099 1.669 1.094 1.00 97.62 84 ARG A N 1
ATOM 696 C CA . ARG A 1 84 ? 9.679 3.010 1.273 1.00 97.62 84 ARG A CA 1
ATOM 697 C C . ARG A 1 84 ? 9.488 3.887 0.040 1.00 97.62 84 ARG A C 1
ATOM 699 O O . ARG A 1 84 ? 9.174 5.063 0.190 1.00 97.62 84 ARG A O 1
ATOM 706 N N . GLU A 1 85 ? 9.660 3.328 -1.157 1.00 97.75 85 GLU A N 1
ATOM 707 C CA . GLU A 1 85 ? 9.413 4.061 -2.407 1.00 97.75 85 GLU A CA 1
ATOM 708 C C . GLU A 1 85 ? 7.925 4.396 -2.579 1.00 97.75 85 GLU A C 1
ATOM 710 O O . GLU A 1 85 ? 7.586 5.527 -2.924 1.00 97.75 85 GLU A O 1
ATOM 715 N N . ALA A 1 86 ? 7.036 3.456 -2.251 1.00 98.38 86 ALA A N 1
ATOM 716 C CA . ALA A 1 86 ? 5.596 3.666 -2.223 1.00 98.38 86 ALA A CA 1
ATOM 717 C C . ALA A 1 86 ? 5.218 4.770 -1.232 1.00 98.38 86 ALA A C 1
ATOM 719 O O . ALA A 1 86 ? 4.506 5.700 -1.608 1.00 98.38 86 ALA A O 1
ATOM 720 N N . LEU A 1 87 ? 5.767 4.754 -0.008 1.00 98.56 87 LEU A N 1
ATOM 721 C CA . LEU A 1 87 ? 5.513 5.822 0.963 1.00 98.56 87 LEU A CA 1
ATOM 722 C C . LEU A 1 87 ? 6.012 7.182 0.463 1.00 98.56 87 LEU A C 1
ATOM 724 O O . LEU A 1 87 ? 5.307 8.184 0.591 1.00 98.56 87 LEU A O 1
ATOM 728 N N . LYS A 1 88 ? 7.222 7.229 -0.101 1.00 98.38 88 LYS A N 1
ATOM 729 C CA . LYS A 1 88 ? 7.808 8.456 -0.648 1.00 98.38 88 LYS A CA 1
ATOM 730 C C . LYS A 1 88 ? 6.906 9.058 -1.725 1.00 98.38 88 LYS A C 1
ATOM 732 O O . LYS A 1 88 ? 6.593 10.244 -1.660 1.00 98.38 88 LYS A O 1
ATOM 737 N N . ASN A 1 89 ? 6.448 8.245 -2.675 1.00 98.12 89 ASN A N 1
ATOM 738 C CA . ASN A 1 89 ? 5.525 8.696 -3.714 1.00 98.12 89 ASN A CA 1
ATOM 739 C C . ASN A 1 89 ? 4.164 9.089 -3.128 1.00 98.12 89 ASN A C 1
ATOM 741 O O . ASN A 1 89 ? 3.626 10.134 -3.482 1.00 98.12 89 ASN A O 1
ATOM 745 N N . ALA A 1 90 ? 3.612 8.297 -2.209 1.00 97.62 90 ALA A N 1
ATOM 746 C CA . ALA A 1 90 ? 2.329 8.596 -1.587 1.00 97.62 90 ALA A CA 1
ATOM 747 C C . ALA A 1 90 ? 2.365 9.945 -0.857 1.00 97.62 90 ALA A C 1
ATOM 749 O O . ALA A 1 90 ? 1.468 10.758 -1.038 1.00 97.62 90 ALA A O 1
ATOM 750 N N . THR A 1 91 ? 3.445 10.226 -0.128 1.00 97.38 91 THR A N 1
ATOM 751 C CA . THR A 1 91 ? 3.657 11.505 0.569 1.00 97.38 91 THR A CA 1
ATOM 752 C C . THR A 1 91 ? 3.837 12.674 -0.403 1.00 97.38 91 THR A C 1
ATOM 754 O O . THR A 1 91 ? 3.423 13.790 -0.109 1.00 97.38 91 THR A O 1
ATOM 757 N N . LEU A 1 92 ? 4.447 12.433 -1.569 1.00 97.12 92 LEU A N 1
ATOM 758 C CA . LEU A 1 92 ? 4.634 13.456 -2.602 1.00 97.12 92 LEU A CA 1
ATOM 759 C C . LEU A 1 92 ? 3.313 13.855 -3.278 1.00 97.12 92 LEU A C 1
ATOM 761 O O . LEU A 1 92 ? 3.119 15.023 -3.603 1.00 97.12 92 LEU A O 1
ATOM 765 N N . PHE A 1 93 ? 2.425 12.890 -3.528 1.00 95.81 93 PHE A N 1
ATOM 766 C CA . PHE A 1 93 ? 1.192 13.114 -4.291 1.00 95.81 93 PHE A CA 1
ATOM 767 C C . PHE A 1 93 ? -0.065 13.264 -3.418 1.00 95.81 93 PHE A C 1
ATOM 769 O O . PHE A 1 93 ? -1.096 13.711 -3.923 1.00 95.81 93 PHE A O 1
ATOM 776 N N . PHE A 1 94 ? -0.002 12.914 -2.130 1.00 94.88 94 PHE A N 1
ATOM 777 C CA . PHE A 1 94 ? -1.153 12.886 -1.230 1.00 94.88 94 PHE A CA 1
ATOM 778 C C . PHE A 1 94 ? -0.801 13.336 0.188 1.00 94.88 94 PHE A C 1
ATOM 780 O O . PHE A 1 94 ? 0.271 13.054 0.715 1.00 94.88 94 PHE A O 1
ATOM 787 N N . GLN A 1 95 ? -1.777 13.945 0.860 1.00 95.44 95 GLN A N 1
ATOM 788 C CA . GLN A 1 95 ? -1.737 14.102 2.309 1.00 95.44 95 GLN A CA 1
ATOM 789 C C . GLN A 1 95 ? -2.201 12.797 2.967 1.00 95.44 95 GLN A C 1
ATOM 791 O O . GLN A 1 95 ? -3.403 12.511 3.016 1.00 95.44 95 GLN A O 1
ATOM 796 N N . ILE A 1 96 ? -1.245 12.004 3.445 1.00 96.75 96 ILE A N 1
ATOM 797 C CA . ILE A 1 96 ? -1.485 10.723 4.120 1.00 96.75 96 ILE A CA 1
ATOM 798 C C . ILE A 1 96 ? -1.422 10.862 5.643 1.00 96.75 96 ILE A C 1
ATOM 800 O O . ILE A 1 96 ? -0.732 11.734 6.169 1.00 96.75 96 ILE A O 1
ATOM 804 N N . ASN A 1 97 ? -2.162 10.013 6.354 1.00 98.19 97 ASN A N 1
ATOM 805 C CA . ASN A 1 97 ? -2.169 9.989 7.820 1.00 98.19 97 ASN A CA 1
ATOM 806 C C . ASN A 1 97 ? -1.244 8.891 8.386 1.00 98.19 97 ASN A C 1
ATOM 808 O O . ASN A 1 97 ? -0.627 8.123 7.644 1.00 98.19 97 ASN A O 1
ATOM 812 N N . GLU A 1 98 ? -1.147 8.798 9.715 1.00 98.56 98 GLU A N 1
ATOM 813 C CA . GLU A 1 98 ? -0.279 7.816 10.382 1.00 98.56 98 GLU A CA 1
ATOM 814 C C . GLU A 1 98 ? -0.664 6.359 10.092 1.00 98.56 98 GLU A C 1
ATOM 816 O O . GLU A 1 98 ? 0.216 5.513 9.943 1.00 98.56 98 GLU A O 1
ATOM 821 N N . LYS A 1 99 ? -1.964 6.054 9.985 1.00 98.75 99 LYS A N 1
ATOM 822 C CA . LYS A 1 99 ? -2.442 4.691 9.715 1.00 98.75 99 LYS A CA 1
ATOM 823 C C . LYS A 1 99 ? -2.092 4.259 8.298 1.00 98.75 99 LYS A C 1
ATOM 825 O O . LYS A 1 99 ? -1.623 3.149 8.092 1.00 98.75 99 LYS A O 1
ATOM 830 N N . GLU A 1 100 ? -2.287 5.143 7.328 1.00 98.69 100 GLU A N 1
ATOM 831 C CA . GLU A 1 100 ? -1.926 4.908 5.926 1.00 98.69 100 GLU A CA 1
ATOM 832 C C . GLU A 1 100 ? -0.422 4.790 5.744 1.00 98.69 100 GLU A C 1
ATOM 834 O O . GLU A 1 100 ? 0.042 3.903 5.038 1.00 98.69 100 GLU A O 1
ATOM 839 N N . THR A 1 101 ? 0.342 5.632 6.440 1.00 98.75 101 THR A N 1
ATOM 840 C CA . THR A 1 101 ? 1.802 5.526 6.487 1.00 98.75 101 THR A CA 1
ATOM 841 C C . THR A 1 101 ? 2.235 4.152 7.000 1.00 98.75 101 THR A C 1
ATOM 843 O O . THR A 1 101 ? 3.116 3.521 6.416 1.00 98.75 101 THR A O 1
ATOM 846 N N . ASP A 1 102 ? 1.602 3.661 8.069 1.00 98.75 102 ASP A N 1
ATOM 847 C CA . ASP A 1 102 ? 1.885 2.345 8.645 1.00 98.75 102 ASP A CA 1
ATOM 848 C C . ASP A 1 102 ? 1.469 1.195 7.714 1.00 98.75 102 A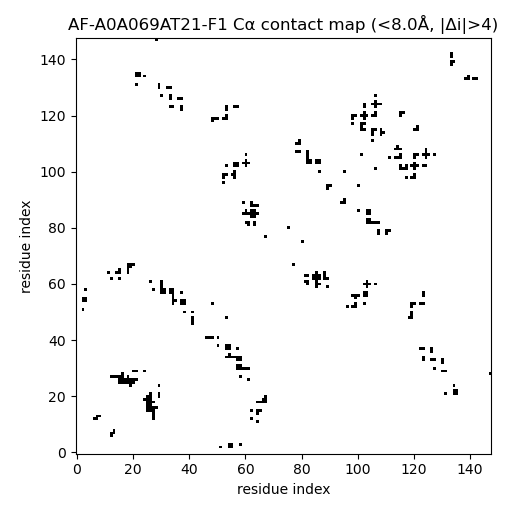SP A C 1
ATOM 850 O O . ASP A 1 102 ? 2.244 0.254 7.556 1.00 98.75 102 ASP A O 1
ATOM 854 N N . ILE A 1 103 ? 0.309 1.300 7.047 1.00 98.81 103 ILE A N 1
ATOM 855 C CA . ILE A 1 103 ? -0.136 0.360 6.003 1.00 98.81 103 ILE A CA 1
ATOM 856 C C . ILE A 1 103 ? 0.937 0.261 4.915 1.00 98.81 103 ILE A C 1
ATOM 858 O O . ILE A 1 103 ? 1.468 -0.819 4.660 1.00 98.81 103 ILE A O 1
ATOM 862 N N . ILE A 1 104 ? 1.300 1.394 4.310 1.00 98.75 104 ILE A N 1
ATOM 863 C CA . ILE A 1 104 ? 2.217 1.427 3.169 1.00 98.75 104 ILE A CA 1
ATOM 864 C C . ILE A 1 104 ? 3.595 0.898 3.571 1.00 98.75 104 ILE A C 1
ATOM 866 O O . ILE A 1 104 ? 4.160 0.077 2.862 1.00 98.75 104 ILE A O 1
ATOM 870 N N . LEU A 1 105 ? 4.136 1.291 4.727 1.00 98.38 105 LEU A N 1
ATOM 871 C CA . LEU A 1 105 ? 5.480 0.860 5.127 1.00 98.38 105 LEU A CA 1
ATOM 872 C C . LEU A 1 105 ? 5.585 -0.603 5.555 1.00 98.38 105 LEU A C 1
ATOM 874 O O . LEU A 1 105 ? 6.692 -1.148 5.521 1.00 98.38 105 LEU A O 1
ATOM 878 N N . LYS A 1 106 ? 4.494 -1.206 6.037 1.00 98.44 106 LYS A N 1
ATOM 879 C CA . LYS A 1 106 ? 4.558 -2.475 6.778 1.00 98.44 106 LYS A CA 1
ATOM 880 C C . LYS A 1 106 ? 3.674 -3.581 6.227 1.00 98.44 106 LYS A C 1
ATOM 882 O O . LYS A 1 106 ? 3.672 -4.670 6.797 1.00 98.44 106 LYS A O 1
ATOM 887 N N . HIS A 1 107 ? 2.970 -3.353 5.120 1.00 98.38 107 HIS A N 1
ATOM 888 C CA . HIS A 1 107 ? 2.184 -4.401 4.467 1.00 98.38 107 HIS A CA 1
ATOM 889 C C . HIS A 1 107 ? 3.037 -5.632 4.103 1.00 98.38 107 HIS A C 1
ATOM 891 O O . HIS A 1 107 ? 2.523 -6.742 4.089 1.00 98.38 107 HIS A O 1
ATOM 897 N N . MET A 1 108 ? 4.354 -5.485 3.913 1.00 98.06 108 MET A N 1
ATOM 898 C CA . MET A 1 108 ? 5.284 -6.598 3.679 1.00 98.06 108 MET A CA 1
ATOM 899 C C . MET A 1 108 ? 5.661 -7.422 4.916 1.00 98.06 108 MET A C 1
ATOM 901 O O . MET A 1 108 ? 6.413 -8.382 4.784 1.00 98.06 108 MET A O 1
ATOM 905 N N . TRP A 1 109 ? 5.173 -7.129 6.120 1.00 97.69 109 TRP A N 1
ATOM 906 C CA . TRP A 1 109 ? 5.377 -8.035 7.257 1.00 97.69 109 TRP A CA 1
ATOM 907 C C . TRP A 1 109 ? 4.787 -9.436 6.950 1.00 97.69 109 TRP A C 1
ATOM 909 O O . TRP A 1 109 ? 3.744 -9.519 6.301 1.00 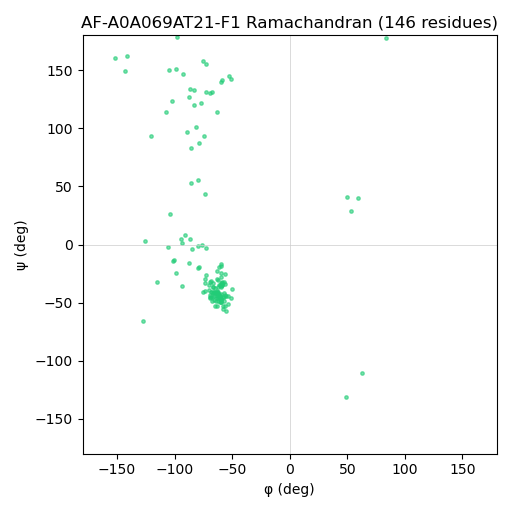97.69 109 TRP A O 1
ATOM 919 N N . PRO A 1 110 ? 5.427 -10.555 7.353 1.00 95.94 110 PRO A N 1
ATOM 920 C CA . PRO A 1 110 ? 6.654 -10.682 8.148 1.00 95.94 110 PRO A CA 1
ATOM 921 C C . PRO A 1 110 ? 7.969 -10.641 7.351 1.00 95.94 110 PRO A C 1
ATOM 923 O O . PRO A 1 110 ? 9.030 -10.798 7.951 1.00 95.94 110 PRO A O 1
ATOM 926 N N . LEU A 1 111 ? 7.942 -10.406 6.031 1.00 94.31 111 LEU A N 1
ATOM 927 C CA . LEU A 1 111 ? 9.170 -10.227 5.240 1.00 94.31 111 LEU A CA 1
ATOM 928 C C . LEU A 1 111 ? 9.975 -9.025 5.756 1.00 94.31 111 LEU A C 1
ATOM 930 O O . LEU A 1 111 ? 11.188 -9.105 5.942 1.00 94.31 111 LEU A O 1
ATOM 934 N N . THR A 1 112 ? 9.297 -7.908 6.032 1.00 90.31 112 THR A N 1
ATOM 935 C CA . THR A 1 112 ? 9.895 -6.789 6.768 1.00 90.31 112 THR A CA 1
ATOM 936 C C . THR A 1 112 ? 9.812 -7.030 8.273 1.00 90.31 112 THR A C 1
ATOM 938 O O . THR A 1 112 ? 8.742 -7.328 8.795 1.00 90.31 112 THR A O 1
ATOM 941 N N . VAL A 1 113 ? 10.918 -6.809 8.990 1.00 87.50 113 VAL A N 1
ATOM 942 C CA . VAL A 1 113 ? 11.059 -7.145 10.423 1.00 87.50 113 VAL A CA 1
ATOM 943 C C . VAL A 1 113 ? 10.061 -6.416 11.335 1.00 87.50 113 VAL A C 1
ATOM 945 O O . VAL A 1 113 ? 9.628 -6.964 12.344 1.00 87.50 113 VAL A O 1
ATOM 948 N N . LYS A 1 114 ? 9.700 -5.166 11.021 1.00 93.38 114 LYS A N 1
ATOM 949 C CA . LYS A 1 114 ? 8.847 -4.351 11.899 1.00 93.38 114 LYS A CA 1
ATOM 950 C C . LYS A 1 114 ? 7.363 -4.677 11.670 1.00 93.38 114 LYS A C 1
ATOM 952 O O . LYS A 1 114 ? 6.891 -4.439 10.559 1.00 93.38 114 LYS A O 1
ATOM 957 N N . PRO A 1 115 ? 6.616 -5.141 12.689 1.00 96.69 115 PRO A N 1
ATOM 958 C CA . PRO A 1 115 ? 5.200 -5.448 12.534 1.00 96.69 115 PRO A CA 1
ATOM 959 C C . PRO A 1 115 ? 4.332 -4.183 12.416 1.00 96.69 115 PRO A C 1
ATOM 961 O O . PRO A 1 115 ? 4.720 -3.111 12.921 1.00 96.69 115 PRO A O 1
ATOM 964 N N . PRO A 1 116 ? 3.148 -4.296 11.780 1.00 97.94 116 PRO A N 1
ATOM 965 C CA . PRO A 1 116 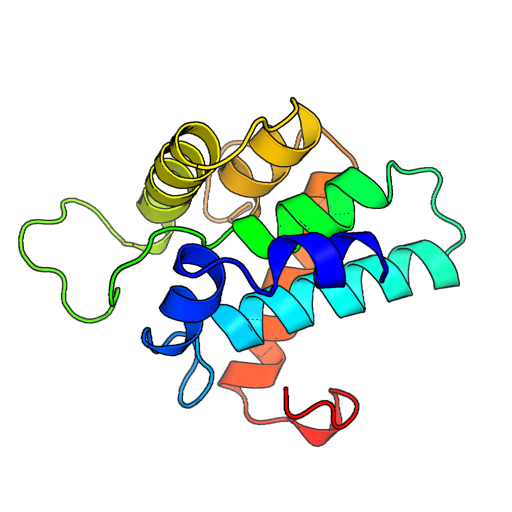? 2.124 -3.257 11.782 1.00 97.94 116 PRO A CA 1
ATOM 966 C C . PRO A 1 116 ? 1.790 -2.758 13.195 1.00 97.94 116 PRO A C 1
ATOM 968 O O . PRO A 1 116 ? 1.787 -3.525 14.157 1.00 97.94 116 PRO A O 1
ATOM 971 N N . ARG A 1 117 ? 1.537 -1.453 13.335 1.00 98.12 117 ARG A N 1
ATOM 972 C CA . ARG A 1 117 ? 1.117 -0.818 14.598 1.00 98.12 117 ARG A CA 1
ATOM 973 C C . ARG A 1 117 ? -0.404 -0.727 14.696 1.00 98.12 117 ARG A C 1
ATOM 975 O O . ARG A 1 117 ? -0.945 -0.846 15.793 1.00 98.12 117 ARG A O 1
ATOM 982 N N . TYR A 1 118 ? -1.080 -0.486 13.573 1.00 98.56 118 TYR A N 1
ATOM 983 C CA . TYR A 1 118 ? -2.530 -0.280 13.532 1.00 98.56 118 TYR A CA 1
ATOM 984 C C . TYR A 1 118 ? -3.256 -1.513 12.979 1.00 98.56 118 TYR A C 1
ATOM 986 O O . TYR A 1 118 ? -2.722 -2.244 12.141 1.00 98.56 118 TYR A O 1
ATOM 994 N N . LYS A 1 119 ? -4.500 -1.739 13.424 1.00 98.44 119 LYS A N 1
ATOM 995 C CA . LYS A 1 119 ? -5.336 -2.867 12.965 1.00 98.44 119 LYS A CA 1
ATOM 996 C C . LYS A 1 119 ? -5.563 -2.809 11.456 1.00 98.44 119 LYS A C 1
ATOM 998 O O . LYS A 1 119 ? -5.550 -3.834 10.787 1.00 98.44 119 LYS A O 1
ATOM 1003 N N . GLU A 1 120 ? -5.711 -1.602 10.927 1.00 98.75 120 GLU A N 1
ATOM 1004 C CA . GLU A 1 120 ? -5.857 -1.306 9.508 1.00 98.75 120 GLU A CA 1
ATOM 1005 C C . GLU A 1 120 ? -4.681 -1.859 8.694 1.00 98.75 120 GLU A C 1
ATOM 1007 O O . GLU A 1 120 ? -4.891 -2.497 7.666 1.00 98.75 120 GLU A O 1
ATOM 1012 N N . ALA A 1 121 ? -3.454 -1.691 9.190 1.00 98.62 121 ALA A N 1
ATOM 1013 C CA . ALA A 1 121 ? -2.250 -2.197 8.544 1.00 98.62 121 ALA A CA 1
ATOM 1014 C C . ALA A 1 121 ? -2.141 -3.725 8.611 1.00 98.62 121 ALA A C 1
ATOM 1016 O O . ALA A 1 121 ? -1.733 -4.332 7.626 1.00 98.62 121 ALA A O 1
ATOM 1017 N N . PHE A 1 122 ? -2.588 -4.367 9.697 1.00 98.56 122 PHE A N 1
ATOM 1018 C CA . PHE A 1 122 ? -2.709 -5.831 9.736 1.00 98.56 122 PHE A CA 1
ATOM 1019 C C . PHE A 1 122 ? -3.725 -6.368 8.725 1.00 98.56 122 PHE A C 1
ATOM 1021 O O . PHE A 1 122 ? -3.464 -7.380 8.081 1.00 98.56 122 PHE A O 1
ATOM 1028 N N . ILE A 1 123 ? -4.864 -5.691 8.569 1.00 98.69 123 ILE A N 1
ATOM 1029 C CA . ILE A 1 123 ? -5.903 -6.083 7.610 1.00 98.69 123 ILE A CA 1
ATOM 1030 C C . ILE A 1 123 ? -5.351 -5.997 6.188 1.00 98.69 123 ILE A C 1
ATOM 1032 O O . ILE A 1 123 ? -5.391 -6.986 5.464 1.00 98.69 123 ILE A O 1
ATOM 1036 N N . VAL A 1 124 ? -4.782 -4.850 5.808 1.00 98.81 124 VAL A N 1
ATOM 1037 C CA . VAL A 1 124 ? -4.233 -4.671 4.456 1.00 98.81 124 VAL A CA 1
ATOM 1038 C C . VAL A 1 124 ? -3.072 -5.628 4.201 1.00 98.81 124 VAL A C 1
ATOM 1040 O O . VAL A 1 124 ? -3.040 -6.249 3.148 1.00 98.81 124 VAL A O 1
ATOM 1043 N N . CYS A 1 125 ? -2.183 -5.823 5.179 1.00 98.62 125 CYS A N 1
ATOM 1044 C CA . CYS A 1 125 ? -1.127 -6.832 5.117 1.00 98.62 125 CYS A CA 1
ATOM 1045 C C . CYS A 1 125 ? -1.702 -8.224 4.816 1.00 98.62 125 CYS A C 1
ATOM 1047 O O . CYS A 1 125 ? -1.277 -8.859 3.864 1.00 98.62 125 CYS A O 1
ATOM 1049 N N . LEU A 1 126 ? -2.710 -8.693 5.556 1.00 98.38 126 LEU A N 1
ATOM 1050 C CA . LEU A 1 126 ? -3.319 -10.003 5.307 1.00 98.38 126 LEU A CA 1
ATOM 1051 C C . LEU A 1 126 ? -3.926 -10.112 3.897 1.00 98.38 126 LEU A C 1
ATOM 1053 O O . LEU A 1 126 ? -3.717 -11.116 3.214 1.00 98.38 126 LEU A O 1
ATOM 1057 N N . LEU A 1 127 ? -4.686 -9.099 3.471 1.00 98.31 127 LEU A N 1
ATOM 1058 C CA . LEU A 1 127 ? -5.396 -9.141 2.192 1.00 98.31 127 LEU A CA 1
ATOM 1059 C C . LEU A 1 127 ? -4.478 -8.971 0.983 1.00 98.31 127 LEU A C 1
ATOM 1061 O O . LEU A 1 127 ? -4.778 -9.552 -0.054 1.00 98.31 127 LEU A O 1
ATOM 1065 N N . ASP A 1 128 ? -3.371 -8.249 1.121 1.00 98.25 128 ASP A N 1
ATOM 1066 C CA . ASP A 1 128 ? -2.302 -8.191 0.122 1.00 98.25 128 ASP A CA 1
ATOM 1067 C C . ASP A 1 128 ? -1.781 -9.605 -0.193 1.00 98.25 128 ASP A C 1
ATOM 1069 O O . ASP A 1 128 ? -1.876 -10.075 -1.327 1.00 98.25 128 ASP A O 1
ATOM 1073 N N . LYS A 1 129 ? -1.394 -10.377 0.834 1.00 97.50 129 LYS A N 1
ATOM 1074 C CA . LYS A 1 129 ? -0.898 -11.752 0.631 1.00 97.50 129 LYS A CA 1
ATOM 1075 C C . LYS A 1 129 ? -1.982 -12.674 0.079 1.00 97.50 129 LYS A C 1
ATOM 1077 O O . LYS A 1 129 ? -1.682 -13.526 -0.754 1.00 97.50 129 LYS A O 1
ATOM 1082 N N . PHE A 1 130 ? -3.228 -12.514 0.526 1.00 95.88 130 PHE A N 1
ATOM 1083 C CA . PHE A 1 130 ? -4.355 -13.269 -0.023 1.00 95.88 130 PHE A CA 1
ATOM 1084 C C . PHE A 1 130 ? -4.543 -12.989 -1.521 1.00 95.88 130 PHE A C 1
ATOM 1086 O O . PHE A 1 130 ? -4.615 -13.937 -2.301 1.00 95.88 130 PHE A O 1
ATOM 1093 N N . CYS A 1 131 ? -4.574 -11.716 -1.932 1.00 94.88 131 CYS A N 1
ATOM 1094 C CA . CYS A 1 131 ? -4.738 -11.344 -3.339 1.00 94.88 131 CYS A CA 1
ATOM 1095 C C . CYS A 1 131 ? -3.546 -11.831 -4.172 1.00 94.88 131 CYS A C 1
ATOM 1097 O O . CYS A 1 131 ? -3.753 -12.546 -5.149 1.00 94.88 131 CYS A O 1
ATOM 1099 N N . CYS A 1 132 ? -2.315 -11.578 -3.719 1.00 94.25 132 CYS A N 1
ATOM 1100 C CA . CYS A 1 132 ? -1.087 -12.051 -4.362 1.00 94.25 132 CYS A CA 1
ATOM 1101 C C . CYS A 1 132 ? -1.091 -13.575 -4.583 1.00 94.25 132 CYS A C 1
ATOM 1103 O O . CYS A 1 132 ? -0.768 -14.046 -5.677 1.00 94.25 132 CYS A O 1
ATOM 1105 N N . LEU A 1 133 ? -1.507 -14.362 -3.582 1.00 93.38 133 LEU A N 1
ATOM 1106 C CA . LEU A 1 133 ? -1.608 -15.820 -3.700 1.00 93.38 133 LEU A CA 1
ATOM 1107 C C . LEU A 1 133 ? -2.625 -16.233 -4.770 1.00 93.38 133 LEU A C 1
ATOM 1109 O O . LEU A 1 133 ? -2.321 -17.069 -5.621 1.00 93.38 133 LEU A O 1
ATOM 1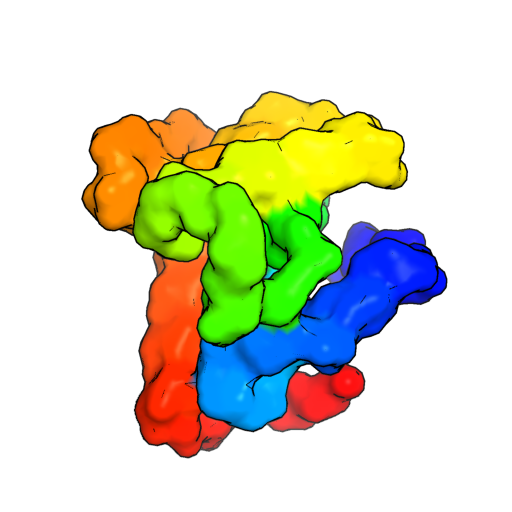113 N N . VAL A 1 134 ? -3.826 -15.653 -4.736 1.00 91.12 134 VAL A N 1
ATOM 1114 C CA . VAL A 1 134 ? -4.899 -15.995 -5.678 1.00 91.12 134 VAL A CA 1
ATOM 1115 C C . VAL A 1 134 ? -4.531 -15.607 -7.112 1.00 91.12 134 VAL A C 1
ATOM 1117 O O . VAL A 1 134 ? -4.754 -16.386 -8.043 1.00 91.12 134 VAL A O 1
ATOM 1120 N N . GLU A 1 135 ? -3.929 -14.433 -7.287 1.00 90.81 135 GLU A N 1
ATOM 1121 C CA . GLU A 1 135 ? -3.472 -13.910 -8.574 1.00 90.81 135 GLU A CA 1
ATOM 1122 C C . GLU A 1 135 ? -2.325 -14.755 -9.143 1.00 90.81 135 GLU A C 1
ATOM 1124 O O . GLU A 1 135 ? -2.373 -15.163 -10.304 1.00 90.81 135 GLU A O 1
ATOM 1129 N N . THR A 1 136 ? -1.338 -15.107 -8.312 1.00 89.00 136 THR A N 1
ATOM 1130 C CA . THR A 1 136 ? -0.180 -15.921 -8.720 1.00 89.00 136 THR A CA 1
ATOM 1131 C C . THR A 1 136 ? -0.581 -17.345 -9.099 1.00 89.00 136 THR A C 1
ATOM 1133 O O . THR A 1 136 ? -0.090 -17.883 -10.093 1.00 89.00 136 THR A O 1
ATOM 1136 N N . LEU A 1 137 ? -1.500 -17.960 -8.349 1.00 87.62 137 LEU A N 1
ATOM 1137 C CA . LEU A 1 137 ? -1.995 -19.308 -8.641 1.00 87.62 137 LEU A CA 1
ATOM 1138 C C . LEU A 1 137 ? -3.053 -19.338 -9.758 1.00 87.62 137 LEU A C 1
ATOM 1140 O O . LEU A 1 137 ? -3.527 -20.417 -10.112 1.00 87.62 137 LEU A O 1
ATOM 1144 N N . LYS A 1 138 ? -3.428 -18.177 -10.319 1.00 76.94 138 LYS A N 1
ATOM 1145 C CA . LYS A 1 138 ? -4.486 -18.021 -11.334 1.00 76.94 138 LYS A CA 1
ATOM 1146 C C . LYS A 1 138 ? -5.827 -18.634 -10.917 1.00 76.94 138 LYS A C 1
ATOM 1148 O O . LYS A 1 138 ? -6.631 -19.022 -11.764 1.00 76.94 138 LYS A O 1
ATOM 1153 N N . ILE A 1 139 ? -6.108 -18.689 -9.615 1.00 71.69 139 ILE A N 1
ATOM 1154 C CA . ILE A 1 139 ? -7.377 -19.209 -9.084 1.00 71.69 139 ILE A CA 1
ATOM 1155 C C . ILE A 1 139 ? -8.401 -18.066 -9.066 1.00 71.69 139 ILE A C 1
ATOM 1157 O O . ILE A 1 139 ? -9.007 -17.746 -8.045 1.00 71.69 139 ILE A O 1
ATOM 1161 N N . HIS A 1 140 ? -8.579 -17.408 -10.216 1.00 64.19 140 HIS A N 1
ATOM 1162 C CA . HIS A 1 140 ? -9.428 -16.221 -10.341 1.00 64.19 140 HIS A CA 1
ATOM 1163 C C . HIS A 1 140 ? -10.894 -16.500 -9.995 1.00 64.19 140 HIS A C 1
ATOM 1165 O O . HIS A 1 140 ? -11.601 -15.580 -9.616 1.00 64.19 140 HIS A O 1
ATOM 1171 N N . SER A 1 141 ? -11.336 -17.762 -10.016 1.00 58.59 141 SER A N 1
ATOM 1172 C CA . SER A 1 141 ? -12.665 -18.170 -9.546 1.00 58.59 141 SER A CA 1
ATOM 1173 C C . SER A 1 141 ? -12.938 -17.851 -8.067 1.00 58.59 141 SER A C 1
ATOM 1175 O O . SER A 1 141 ? -14.093 -17.884 -7.652 1.00 58.59 141 SER A O 1
ATOM 1177 N N . LEU A 1 142 ? -11.904 -17.567 -7.262 1.00 61.22 142 LEU A N 1
ATOM 1178 C CA . LEU A 1 142 ? -12.038 -17.146 -5.862 1.00 61.22 142 LEU A CA 1
ATOM 1179 C C . LEU A 1 142 ? -12.207 -15.629 -5.693 1.00 61.22 142 LEU A C 1
ATOM 1181 O O . LEU A 1 142 ? -12.622 -15.189 -4.620 1.00 61.22 142 LEU A O 1
ATOM 1185 N N . LEU A 1 143 ? -11.905 -14.832 -6.725 1.00 63.47 143 LEU A N 1
ATOM 1186 C CA . LEU A 1 143 ? -12.152 -13.393 -6.731 1.00 63.47 143 LEU A CA 1
ATOM 1187 C C . LEU A 1 143 ? -13.408 -13.122 -7.572 1.00 63.47 143 LEU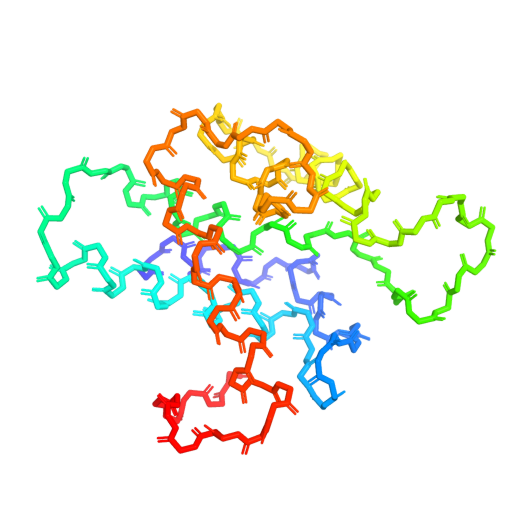 A C 1
ATOM 1189 O O . LEU A 1 143 ? -13.498 -13.514 -8.729 1.00 63.47 143 LEU A O 1
ATOM 1193 N N . SER A 1 144 ? -14.403 -12.460 -6.979 1.00 49.44 144 SER A N 1
ATOM 1194 C CA . SER A 1 144 ? -15.613 -11.999 -7.681 1.00 49.44 144 SER A CA 1
ATOM 1195 C C . SER A 1 144 ? -15.234 -11.177 -8.934 1.00 49.44 144 SER A C 1
ATOM 1197 O O . SER A 1 144 ? -14.231 -10.460 -8.870 1.00 49.44 144 SER A O 1
ATOM 1199 N N . PRO A 1 145 ? -15.990 -11.243 -10.055 1.00 47.66 145 PRO A N 1
ATOM 1200 C CA . PRO A 1 145 ? -15.522 -10.906 -11.405 1.00 47.66 145 PRO A CA 1
ATOM 1201 C C . PRO A 1 145 ? -15.490 -9.395 -11.691 1.00 47.66 145 PRO A C 1
ATOM 1203 O O . PRO A 1 145 ? -16.078 -8.910 -12.657 1.00 47.66 145 PRO A O 1
ATOM 1206 N N . TYR A 1 146 ? -14.791 -8.625 -10.864 1.00 47.66 146 TYR A N 1
ATOM 1207 C CA . TYR A 1 146 ? -14.451 -7.245 -11.181 1.00 47.66 146 TYR A CA 1
ATOM 1208 C C . TYR A 1 146 ? -13.162 -7.229 -12.002 1.00 47.66 146 TYR A C 1
ATOM 1210 O O . TYR A 1 146 ? -12.070 -7.030 -11.479 1.00 47.66 146 TYR A O 1
ATOM 1218 N N . HIS A 1 147 ? -13.310 -7.437 -13.311 1.00 41.12 147 HIS A N 1
ATOM 1219 C CA . HIS A 1 147 ? -12.421 -6.797 -14.274 1.00 41.12 147 HIS A CA 1
ATOM 1220 C C . HIS A 1 147 ? -12.639 -5.283 -14.133 1.00 41.12 147 HIS A C 1
ATOM 1222 O O . HIS A 1 147 ? -13.753 -4.809 -14.364 1.00 41.12 147 HIS A O 1
ATOM 1228 N N . VAL A 1 148 ? -11.622 -4.547 -13.676 1.00 39.16 148 VAL A N 1
ATOM 1229 C CA . VAL A 1 148 ? -11.660 -3.076 -13.574 1.00 39.16 148 VAL A CA 1
ATOM 1230 C C . VAL A 1 148 ? -11.126 -2.421 -14.837 1.00 39.16 148 VAL A C 1
ATOM 1232 O O . VAL A 1 148 ? -9.932 -2.624 -15.148 1.00 39.16 148 VAL A O 1
#

Radius of gyration: 14.16 Å; Cα contacts (8 Å, |Δi|>4): 214; chains: 1; bounding box: 38×33×31 Å

pLDDT: mean 91.04, std 12.46, range [39.16, 98.81]